Protein AF-A0AAJ1G9G5-F1 (afdb_monomer_lite)

Structure (mmCIF, N/CA/C/O backbone):
data_AF-A0AAJ1G9G5-F1
#
_entry.id   AF-A0AAJ1G9G5-F1
#
loop_
_atom_site.group_PDB
_atom_site.id
_atom_site.type_symbol
_atom_site.label_atom_id
_atom_site.label_alt_id
_atom_site.label_comp_id
_atom_site.label_asym_id
_atom_site.label_entity_id
_atom_site.label_seq_id
_atom_site.pdbx_PDB_ins_code
_atom_site.Cartn_x
_atom_site.Cartn_y
_atom_site.Cartn_z
_atom_site.occupancy
_atom_site.B_iso_or_equiv
_atom_site.auth_seq_id
_atom_site.auth_comp_id
_atom_site.auth_asym_id
_atom_site.auth_atom_id
_atom_site.pdbx_PDB_model_num
ATOM 1 N N . MET A 1 1 ? -1.203 9.449 -7.197 1.00 91.69 1 MET A N 1
ATOM 2 C CA . MET A 1 1 ? -1.660 8.146 -6.645 1.00 91.69 1 MET A CA 1
ATOM 3 C C . MET A 1 1 ? -1.412 8.178 -5.154 1.00 91.69 1 MET A C 1
ATOM 5 O O . MET A 1 1 ? -0.308 8.549 -4.770 1.00 91.69 1 MET A O 1
ATOM 9 N N . LYS A 1 2 ? -2.387 7.817 -4.318 1.00 93.44 2 LYS A N 1
ATOM 10 C CA . LYS A 1 2 ? -2.206 7.851 -2.859 1.00 93.44 2 LYS A CA 1
ATOM 11 C C . LYS A 1 2 ? -1.300 6.702 -2.402 1.00 93.44 2 LYS A C 1
ATOM 13 O O . LYS A 1 2 ? -1.416 5.592 -2.918 1.00 93.44 2 LYS A O 1
ATOM 18 N N . CYS A 1 3 ? -0.415 6.966 -1.448 1.00 96.31 3 CYS A N 1
ATOM 19 C CA . CYS A 1 3 ? 0.530 6.003 -0.894 1.00 96.31 3 CYS A CA 1
ATOM 20 C C . CYS A 1 3 ? 0.310 5.833 0.614 1.00 96.31 3 CYS A C 1
ATOM 22 O O . CYS A 1 3 ? 0.139 6.812 1.341 1.00 96.31 3 CYS A O 1
ATOM 24 N N . ILE A 1 4 ? 0.321 4.584 1.074 1.00 97.38 4 ILE A N 1
ATOM 25 C CA . ILE A 1 4 ? 0.304 4.224 2.493 1.00 97.38 4 ILE A CA 1
ATOM 26 C C . ILE A 1 4 ? 1.540 3.375 2.771 1.00 97.38 4 ILE A C 1
ATOM 28 O O . ILE A 1 4 ? 1.716 2.330 2.141 1.00 97.38 4 ILE A O 1
ATOM 32 N N . SER A 1 5 ? 2.368 3.806 3.717 1.00 97.56 5 SER A N 1
ATOM 33 C CA . SER A 1 5 ? 3.486 3.014 4.228 1.00 97.56 5 SER A CA 1
ATOM 34 C C . SER A 1 5 ? 2.997 2.099 5.345 1.00 97.56 5 SER A C 1
ATOM 36 O O . SER A 1 5 ? 2.204 2.520 6.184 1.00 97.56 5 SER A O 1
ATOM 38 N N . VAL A 1 6 ? 3.469 0.857 5.360 1.00 98.00 6 VAL A N 1
ATOM 39 C CA . VAL A 1 6 ? 3.109 -0.175 6.337 1.00 98.00 6 VAL A CA 1
ATOM 40 C C . VAL A 1 6 ? 4.399 -0.747 6.916 1.00 98.00 6 VAL A C 1
ATOM 42 O O . VAL A 1 6 ? 5.194 -1.364 6.202 1.00 98.00 6 VAL A O 1
ATOM 45 N N . TYR A 1 7 ? 4.621 -0.526 8.208 1.00 96.69 7 TYR A N 1
ATOM 46 C CA . TYR A 1 7 ? 5.881 -0.839 8.881 1.00 96.69 7 TYR A CA 1
ATOM 47 C C . TYR A 1 7 ? 5.863 -2.251 9.465 1.00 96.69 7 TYR A C 1
ATOM 49 O O . TYR A 1 7 ? 5.718 -2.449 10.670 1.00 96.69 7 TYR A O 1
ATOM 57 N N . THR A 1 8 ? 6.001 -3.238 8.585 1.00 95.12 8 THR A N 1
ATOM 58 C CA . THR A 1 8 ? 6.235 -4.638 8.946 1.00 95.12 8 THR A CA 1
ATOM 59 C C . THR A 1 8 ? 7.119 -5.306 7.897 1.00 95.12 8 THR A C 1
ATOM 61 O O . THR A 1 8 ? 7.062 -4.973 6.710 1.00 95.12 8 THR A O 1
ATOM 64 N N . ASN A 1 9 ? 7.939 -6.261 8.331 1.00 92.31 9 ASN A N 1
ATOM 65 C CA . ASN A 1 9 ? 8.713 -7.139 7.454 1.00 92.31 9 ASN A CA 1
ATOM 66 C C . ASN A 1 9 ? 8.093 -8.544 7.334 1.00 92.31 9 ASN A C 1
ATOM 68 O O . ASN A 1 9 ? 8.608 -9.371 6.577 1.00 92.31 9 ASN A O 1
ATOM 72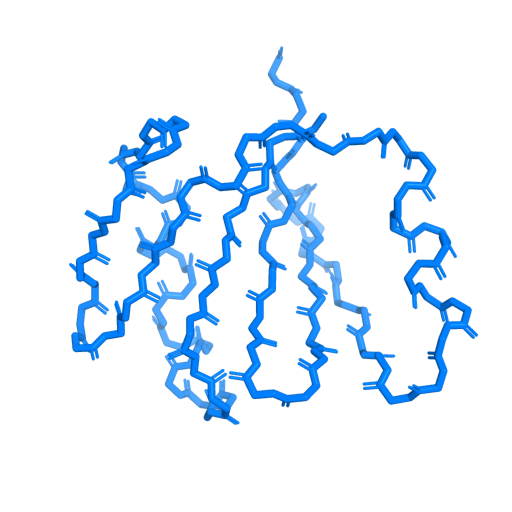 N N . ASP A 1 10 ? 6.994 -8.800 8.047 1.00 94.38 10 ASP A N 1
ATOM 73 C CA . ASP A 1 10 ? 6.270 -10.062 8.022 1.00 94.38 10 ASP A CA 1
ATOM 74 C C . ASP A 1 10 ? 5.216 -10.039 6.907 1.00 94.38 10 ASP A C 1
ATOM 76 O O . ASP A 1 10 ? 4.248 -9.276 6.928 1.00 94.38 10 ASP A O 1
ATOM 80 N N . PHE A 1 11 ? 5.435 -10.877 5.894 1.00 92.12 11 PHE A N 1
ATOM 81 C CA . PHE A 1 11 ? 4.538 -10.988 4.751 1.00 92.12 11 PHE A CA 1
ATOM 82 C C . PHE A 1 11 ? 3.191 -11.623 5.111 1.00 92.12 11 PHE A C 1
ATOM 84 O O . PHE A 1 11 ? 2.183 -11.253 4.509 1.00 92.12 11 PHE A O 1
ATOM 91 N N . GLU A 1 12 ? 3.167 -12.575 6.044 1.00 94.69 12 GLU A N 1
ATOM 92 C CA . GLU A 1 12 ? 1.934 -13.238 6.480 1.00 94.69 12 GLU A CA 1
ATOM 93 C C . GLU A 1 12 ? 1.058 -12.222 7.212 1.00 94.69 12 GLU A C 1
ATOM 95 O O . GLU A 1 12 ? -0.062 -11.959 6.776 1.00 94.69 12 GLU A O 1
ATOM 100 N N . GLN A 1 13 ? 1.639 -11.513 8.186 1.00 95.56 13 GLN A N 1
ATOM 101 C CA . GLN A 1 13 ? 0.957 -10.427 8.890 1.00 95.56 13 GLN A CA 1
ATOM 102 C C . GLN A 1 13 ? 0.440 -9.353 7.926 1.00 95.56 13 GLN A C 1
ATOM 104 O O . GLN A 1 13 ? -0.714 -8.947 8.016 1.00 95.56 13 GLN A O 1
ATOM 109 N N . PHE A 1 14 ? 1.271 -8.892 6.983 1.00 96.12 14 PHE A N 1
ATOM 110 C CA . PHE A 1 14 ? 0.840 -7.913 5.984 1.00 96.12 14 PHE A CA 1
ATOM 111 C C . PHE A 1 14 ? -0.331 -8.431 5.133 1.00 96.12 14 PHE A C 1
ATOM 113 O O . PHE A 1 14 ? -1.285 -7.692 4.876 1.00 96.12 14 PHE A O 1
ATOM 120 N N . SER A 1 15 ? -0.258 -9.689 4.689 1.00 94.00 15 SER A N 1
ATOM 121 C CA . SER A 1 15 ? -1.283 -10.308 3.841 1.00 94.00 15 SER A CA 1
ATOM 122 C C . SER A 1 15 ? -2.626 -10.433 4.554 1.00 94.00 15 SER A C 1
ATOM 124 O O . SER A 1 15 ? -3.659 -10.313 3.898 1.00 94.00 15 SER A O 1
ATOM 126 N N . ASP A 1 16 ? -2.615 -10.604 5.874 1.00 95.75 16 ASP A N 1
ATOM 127 C CA . ASP A 1 16 ? -3.831 -10.678 6.681 1.00 95.75 16 ASP A CA 1
ATOM 128 C C . ASP A 1 16 ? -4.508 -9.306 6.849 1.00 95.75 16 ASP A C 1
ATOM 130 O O . ASP A 1 16 ? -5.736 -9.228 6.910 1.00 95.75 16 ASP A O 1
ATOM 134 N N . ILE A 1 17 ? -3.735 -8.210 6.864 1.00 96.00 17 ILE A N 1
ATOM 135 C CA . ILE A 1 17 ? -4.245 -6.883 7.258 1.00 96.00 17 ILE A CA 1
ATOM 136 C C . ILE A 1 17 ? -4.367 -5.863 6.120 1.00 96.00 17 ILE A C 1
ATOM 138 O O . ILE A 1 17 ? -5.014 -4.829 6.306 1.00 96.00 17 ILE A O 1
ATOM 142 N N . TYR A 1 18 ? -3.767 -6.084 4.942 1.00 95.44 18 TYR A N 1
ATOM 143 C CA . TYR A 1 18 ? -3.727 -5.049 3.893 1.00 95.44 18 TYR A CA 1
ATOM 144 C C . TYR A 1 18 ? -5.128 -4.603 3.437 1.00 95.44 18 TYR A C 1
ATOM 146 O O . TYR A 1 18 ? -5.322 -3.428 3.118 1.00 95.44 18 TYR A O 1
ATOM 154 N N . GLU A 1 19 ? -6.117 -5.503 3.456 1.00 94.75 19 GLU A N 1
ATOM 155 C CA . GLU A 1 19 ? -7.514 -5.175 3.148 1.00 94.75 19 GLU A CA 1
ATOM 156 C C . GLU A 1 19 ? -8.147 -4.255 4.204 1.00 94.75 19 GLU A C 1
ATOM 158 O O . GLU A 1 19 ? -8.907 -3.346 3.866 1.00 94.75 19 GLU A O 1
ATOM 163 N N . ALA A 1 20 ? -7.798 -4.431 5.480 1.00 95.81 20 ALA A N 1
ATOM 164 C CA . ALA A 1 20 ? -8.220 -3.524 6.543 1.00 95.81 20 ALA A CA 1
ATOM 165 C C . ALA A 1 20 ? -7.532 -2.154 6.409 1.00 95.81 20 ALA A C 1
ATOM 167 O O . ALA A 1 20 ? -8.168 -1.113 6.600 1.00 95.81 20 ALA A O 1
ATOM 168 N N . ILE A 1 21 ? -6.254 -2.133 6.011 1.00 96.00 21 ILE A N 1
ATOM 169 C CA . ILE A 1 21 ? -5.491 -0.896 5.792 1.00 96.00 21 ILE A CA 1
ATOM 170 C C . ILE A 1 21 ? -6.126 -0.049 4.682 1.00 96.00 21 ILE A C 1
ATOM 172 O O . ILE A 1 21 ? -6.355 1.141 4.887 1.00 96.00 21 ILE A O 1
ATOM 176 N N . ILE A 1 22 ? -6.477 -0.637 3.531 1.00 93.88 22 ILE A N 1
ATOM 177 C CA . ILE A 1 22 ? -7.093 0.121 2.420 1.00 93.88 22 ILE A CA 1
ATOM 178 C C . ILE A 1 22 ? -8.483 0.676 2.757 1.00 93.88 22 ILE A C 1
ATOM 180 O O . ILE A 1 22 ? -8.903 1.667 2.162 1.00 93.88 22 ILE A O 1
ATOM 184 N N . GLN A 1 23 ? -9.198 0.050 3.696 1.00 93.62 23 GLN A N 1
ATOM 185 C CA . GLN A 1 23 ? -10.504 0.513 4.175 1.00 93.62 23 GLN A CA 1
ATOM 186 C C . GLN A 1 23 ? -10.382 1.543 5.30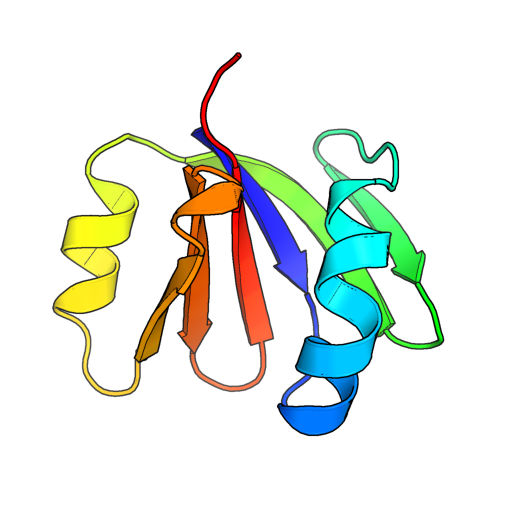2 1.00 93.62 23 GLN A C 1
ATOM 188 O O . GLN A 1 23 ? -11.363 2.205 5.644 1.00 93.62 23 GLN A O 1
ATOM 193 N N . THR A 1 24 ? -9.191 1.693 5.880 1.00 94.12 24 THR A N 1
ATOM 194 C CA . THR A 1 24 ? -8.946 2.607 6.986 1.00 94.12 24 THR A CA 1
ATOM 195 C C . THR A 1 24 ? -8.790 4.037 6.463 1.00 94.12 24 THR A C 1
ATOM 197 O O . THR A 1 24 ? -7.881 4.315 5.679 1.00 94.12 24 THR A O 1
ATOM 20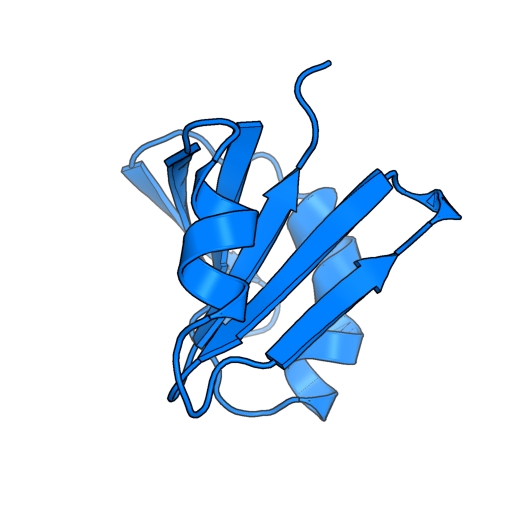0 N N . PRO A 1 25 ? -9.633 4.988 6.910 1.00 92.12 25 PRO A N 1
ATOM 201 C CA . PRO A 1 25 ? -9.402 6.398 6.638 1.00 92.12 25 PRO A CA 1
ATOM 202 C C . PRO A 1 25 ? -8.073 6.824 7.266 1.00 92.12 25 PRO A C 1
ATOM 204 O O . PRO A 1 25 ? -7.870 6.625 8.464 1.00 92.12 25 PRO A O 1
ATOM 207 N N . LEU A 1 26 ? -7.196 7.382 6.435 1.00 94.25 26 LEU A N 1
ATOM 208 C CA . LEU A 1 26 ? -5.865 7.854 6.806 1.00 94.25 26 LEU A CA 1
ATOM 209 C C . LEU A 1 26 ? -5.546 9.110 5.988 1.00 94.25 26 LEU A C 1
ATOM 211 O O . LEU A 1 26 ? -5.654 9.078 4.754 1.00 94.25 26 LEU A O 1
ATOM 215 N N . GLN A 1 27 ? -5.217 10.207 6.657 1.00 94.81 27 GLN A N 1
ATOM 216 C CA . GLN A 1 27 ? -4.822 11.479 6.053 1.00 94.81 27 GLN A CA 1
ATOM 217 C C . GLN A 1 27 ? -3.325 11.490 5.727 1.00 94.81 27 GLN A C 1
ATOM 219 O O . GLN A 1 27 ? -2.573 10.620 6.157 1.00 94.81 27 GLN A O 1
ATOM 224 N N . GLU A 1 28 ? -2.899 12.458 4.919 1.00 95.62 28 GLU A N 1
ATOM 225 C CA . GLU A 1 28 ? -1.473 12.729 4.734 1.00 95.62 28 GLU A CA 1
ATOM 226 C C . GLU A 1 28 ? -0.851 13.148 6.069 1.00 95.62 28 GLU A C 1
ATOM 228 O O . GLU A 1 28 ? -1.491 13.847 6.856 1.00 95.62 28 GLU A O 1
ATOM 233 N N . ASP A 1 29 ? 0.367 12.676 6.328 1.00 96.06 29 ASP A N 1
ATOM 234 C CA . ASP A 1 29 ? 1.095 12.888 7.582 1.00 96.06 29 ASP A CA 1
ATOM 235 C C . ASP A 1 29 ? 0.415 12.313 8.841 1.00 96.06 29 ASP A C 1
ATOM 237 O O . ASP A 1 29 ? 0.799 12.635 9.967 1.00 96.06 29 ASP A O 1
ATOM 241 N N . GLU A 1 30 ? -0.571 11.427 8.674 1.00 97.44 30 GLU A N 1
ATOM 242 C CA . GLU A 1 30 ? -1.208 10.705 9.776 1.00 97.44 30 GLU A CA 1
ATOM 243 C C . GLU A 1 30 ? -0.551 9.336 9.987 1.00 97.44 30 GLU A C 1
ATOM 245 O O . GLU A 1 30 ? -0.371 8.564 9.042 1.00 97.44 30 GLU A O 1
ATOM 250 N N . GLU A 1 31 ? -0.247 9.014 11.245 1.00 97.44 31 GLU A N 1
ATOM 251 C CA . GLU A 1 31 ? 0.129 7.671 11.686 1.00 97.44 31 GLU A CA 1
ATOM 252 C C . GLU A 1 31 ? -1.032 7.001 12.419 1.00 97.44 31 GLU A C 1
ATOM 254 O O . GLU A 1 31 ? -1.733 7.624 13.222 1.00 97.44 31 GLU A O 1
ATOM 259 N N . LYS A 1 32 ? -1.211 5.702 12.180 1.00 98.00 32 LYS A N 1
ATOM 260 C CA . LYS A 1 32 ? -2.230 4.897 12.850 1.00 98.00 32 LYS A CA 1
ATOM 261 C C . LYS A 1 32 ? -1.746 3.471 13.056 1.00 98.00 32 LYS A C 1
ATOM 263 O O . LYS A 1 32 ? -0.941 2.969 12.282 1.00 98.00 32 LYS A O 1
ATOM 268 N N . GLU A 1 33 ? -2.269 2.807 14.076 1.00 97.62 33 GLU A N 1
ATOM 269 C CA . GLU A 1 33 ? -2.039 1.381 14.299 1.00 97.62 33 GLU A CA 1
ATOM 270 C C . GLU A 1 33 ? -3.225 0.565 13.761 1.00 97.62 33 GLU A C 1
ATOM 272 O O . GLU A 1 33 ? -4.386 0.869 14.056 1.00 97.62 33 GLU A O 1
ATOM 277 N N . VAL A 1 34 ? -2.932 -0.468 12.970 1.00 97.00 34 VAL A N 1
ATOM 278 C CA . VAL A 1 34 ? -3.890 -1.466 12.480 1.00 97.00 34 VAL A CA 1
ATOM 279 C C . VAL A 1 34 ? -3.358 -2.838 12.867 1.00 97.00 34 VAL A C 1
ATOM 281 O O . VAL A 1 34 ? -2.314 -3.257 12.382 1.00 97.00 34 VAL A O 1
ATOM 284 N N . GLU A 1 35 ? -4.062 -3.514 13.776 1.00 94.50 35 GLU A N 1
ATOM 285 C CA . GLU A 1 35 ? -3.720 -4.871 14.237 1.00 94.50 35 GLU A CA 1
ATOM 286 C C . GLU A 1 35 ? -2.259 -5.024 14.712 1.00 94.50 35 GLU A C 1
ATOM 288 O O . GLU A 1 35 ? -1.582 -6.009 14.425 1.00 94.50 35 GLU A O 1
ATOM 293 N N . GLY A 1 36 ? -1.753 -4.029 15.449 1.00 94.69 36 GLY A N 1
ATOM 294 C CA . GLY A 1 36 ? -0.376 -4.020 15.952 1.00 94.69 36 GLY A CA 1
ATOM 295 C C . GLY A 1 36 ? 0.678 -3.583 14.931 1.00 94.69 36 GLY A C 1
ATOM 296 O O . GLY A 1 36 ? 1.861 -3.554 15.266 1.00 94.69 36 GLY A O 1
ATOM 297 N N . VAL A 1 37 ? 0.277 -3.232 13.704 1.00 96.94 37 VAL A N 1
ATOM 298 C CA . VAL A 1 37 ? 1.165 -2.714 12.657 1.00 96.94 37 VAL A CA 1
ATOM 299 C C . VAL A 1 37 ? 0.936 -1.223 12.468 1.00 96.94 37 VAL A C 1
ATOM 301 O O . VAL A 1 37 ? -0.189 -0.763 12.274 1.00 96.94 37 VAL A O 1
ATOM 304 N N . MET A 1 38 ? 2.025 -0.460 12.487 1.00 97.81 38 MET A N 1
ATOM 305 C CA . MET A 1 38 ? 1.976 0.969 12.204 1.00 97.81 38 MET A CA 1
ATOM 306 C C . MET A 1 38 ? 1.824 1.214 10.704 1.00 97.81 38 MET A C 1
ATOM 308 O O . MET A 1 38 ? 2.566 0.661 9.886 1.00 97.81 38 MET A O 1
ATOM 312 N N . ILE A 1 39 ? 0.885 2.088 10.358 1.00 98.00 39 ILE A N 1
ATOM 313 C CA . ILE A 1 39 ? 0.684 2.610 9.011 1.00 98.00 39 ILE A CA 1
ATOM 314 C C . ILE A 1 39 ? 0.832 4.127 9.006 1.00 98.00 39 ILE A C 1
ATOM 316 O O . ILE A 1 39 ? 0.504 4.794 9.988 1.00 98.00 39 ILE A O 1
ATOM 320 N N . TYR A 1 40 ? 1.298 4.668 7.885 1.00 98.06 40 TYR A N 1
ATOM 321 C CA . TYR A 1 40 ? 1.509 6.100 7.703 1.00 98.06 40 TYR A CA 1
ATOM 322 C C . TYR A 1 40 ? 1.001 6.573 6.343 1.00 98.06 40 TYR A C 1
ATOM 324 O O . TYR A 1 40 ? 1.256 5.949 5.306 1.00 98.06 40 TYR A O 1
ATOM 332 N N . GLY A 1 41 ? 0.275 7.688 6.346 1.00 97.31 41 GLY A N 1
ATOM 333 C CA . GLY A 1 41 ? -0.228 8.332 5.143 1.00 97.31 41 GLY A CA 1
ATOM 334 C C . GLY A 1 41 ? 0.870 9.121 4.445 1.00 97.31 41 GLY A C 1
ATOM 335 O O . GLY A 1 41 ? 0.993 10.324 4.643 1.00 97.31 41 GLY A O 1
ATOM 336 N N . ALA A 1 42 ? 1.621 8.458 3.568 1.00 94.75 42 ALA A N 1
ATOM 337 C CA . ALA A 1 42 ? 2.753 9.037 2.841 1.00 94.75 42 ALA A CA 1
ATOM 338 C C . ALA A 1 42 ? 2.367 10.041 1.731 1.00 94.75 42 ALA A C 1
ATOM 340 O O . ALA A 1 42 ? 3.208 10.408 0.910 1.00 94.75 42 ALA A O 1
ATOM 341 N N . GLY A 1 43 ? 1.098 10.455 1.671 1.00 93.75 43 GLY A N 1
ATOM 342 C CA . GLY A 1 43 ? 0.593 11.407 0.686 1.00 93.75 43 GLY A CA 1
ATOM 343 C C . GLY A 1 43 ? 0.510 10.821 -0.723 1.00 93.75 43 GLY A C 1
ATOM 344 O O . GLY A 1 43 ? 0.125 9.664 -0.925 1.00 93.75 43 GLY A O 1
ATOM 345 N N . GLU A 1 44 ? 0.832 11.640 -1.720 1.00 94.19 44 GLU A N 1
ATOM 346 C CA . GLU A 1 44 ? 0.758 11.263 -3.129 1.00 94.19 44 GLU A CA 1
ATOM 347 C C . GLU A 1 44 ? 2.129 10.951 -3.734 1.00 94.19 44 GLU A C 1
ATOM 349 O O . GLU A 1 44 ? 3.105 11.682 -3.571 1.00 94.19 44 GLU A O 1
ATOM 354 N N . VAL A 1 45 ? 2.182 9.885 -4.532 1.00 93.62 45 VAL A N 1
ATOM 355 C CA . VAL A 1 45 ? 3.344 9.533 -5.351 1.00 93.62 45 VAL A CA 1
ATOM 356 C C . VAL A 1 45 ? 3.063 9.764 -6.840 1.00 93.62 45 VAL A C 1
ATOM 358 O O . VAL A 1 45 ? 1.938 9.540 -7.312 1.00 93.62 45 VAL A O 1
ATOM 361 N N . PRO A 1 46 ? 4.081 10.179 -7.622 1.00 93.44 46 PRO A N 1
ATOM 362 C CA . PRO A 1 46 ? 3.924 10.415 -9.053 1.00 93.44 46 PRO A CA 1
ATOM 363 C C . PRO A 1 46 ? 3.702 9.103 -9.819 1.00 93.44 46 PRO A C 1
ATOM 365 O O . PRO A 1 46 ? 4.196 8.051 -9.420 1.00 93.44 46 PRO A O 1
ATOM 368 N N . ALA A 1 47 ? 3.054 9.170 -10.987 1.00 87.00 47 ALA A N 1
ATOM 369 C CA . ALA A 1 47 ? 2.728 7.997 -11.817 1.00 87.00 47 ALA A CA 1
ATOM 370 C C . ALA A 1 47 ? 3.929 7.064 -12.092 1.00 87.00 47 ALA A C 1
ATOM 372 O O . ALA A 1 47 ? 3.829 5.845 -11.990 1.00 87.00 47 ALA A O 1
ATOM 373 N N . GLN A 1 48 ? 5.098 7.647 -12.364 1.00 91.94 48 GLN A N 1
ATOM 374 C CA . GLN A 1 48 ? 6.354 6.934 -12.640 1.00 91.94 48 GLN A CA 1
ATOM 375 C C . GLN A 1 48 ? 7.009 6.273 -11.410 1.00 91.94 48 GLN A C 1
ATOM 377 O O . GLN A 1 48 ? 8.065 5.650 -11.537 1.00 91.94 48 GLN A O 1
ATOM 382 N N . TYR A 1 49 ? 6.460 6.450 -10.205 1.00 93.38 49 TYR A N 1
ATOM 383 C CA . TYR A 1 49 ? 7.063 5.954 -8.967 1.00 93.38 49 TYR A CA 1
ATOM 384 C C . TYR A 1 49 ? 7.189 4.426 -8.964 1.00 93.38 49 TYR 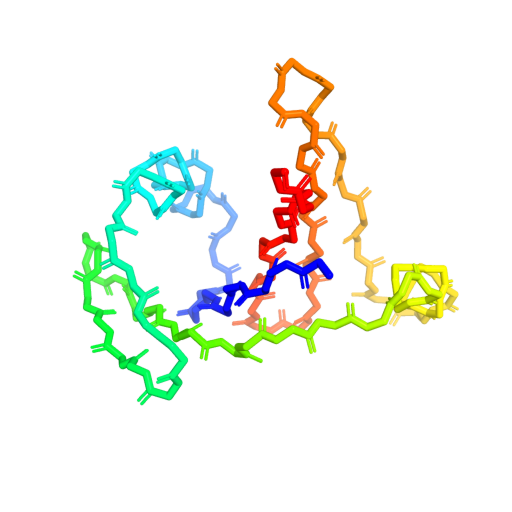A C 1
ATOM 386 O O . TYR A 1 49 ? 8.279 3.897 -8.739 1.00 93.38 49 TYR A O 1
ATOM 394 N N . VAL A 1 50 ? 6.111 3.721 -9.323 1.00 92.50 50 VAL A N 1
ATOM 395 C CA . VAL A 1 50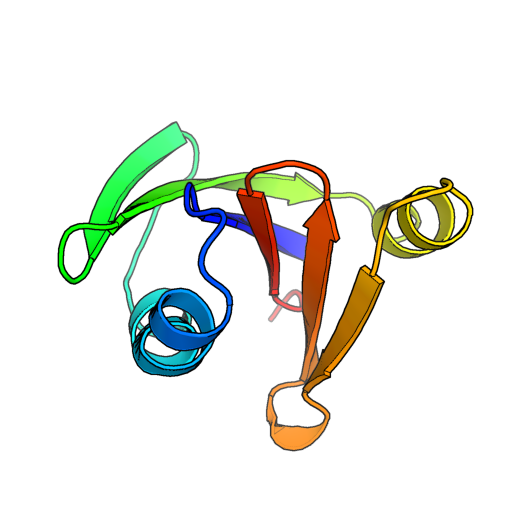 ? 6.089 2.251 -9.410 1.00 92.50 50 VAL A CA 1
ATOM 396 C C . VAL A 1 50 ? 7.134 1.737 -10.400 1.00 92.50 50 VAL A C 1
ATOM 398 O O . VAL A 1 50 ? 7.846 0.775 -10.104 1.00 92.50 50 VAL A O 1
ATOM 401 N N . ASP A 1 51 ? 7.264 2.390 -11.557 1.00 93.31 51 ASP A N 1
ATOM 402 C CA . ASP A 1 51 ? 8.223 1.993 -12.591 1.00 93.31 51 ASP A CA 1
ATOM 403 C C . ASP A 1 51 ? 9.667 2.139 -12.110 1.00 93.31 51 ASP A C 1
ATOM 405 O O . ASP A 1 51 ? 10.495 1.258 -12.350 1.00 93.31 51 ASP A O 1
ATOM 409 N N . ARG A 1 52 ? 9.965 3.216 -11.371 1.00 94.56 52 ARG A N 1
ATOM 410 C CA . ARG A 1 52 ? 11.280 3.427 -10.748 1.00 94.56 52 ARG A CA 1
ATOM 411 C C . ARG A 1 52 ? 11.562 2.387 -9.667 1.00 94.56 52 ARG A C 1
ATOM 413 O O . ARG A 1 52 ? 12.670 1.857 -9.612 1.00 94.56 52 ARG A O 1
ATOM 420 N N . MET A 1 53 ? 10.579 2.083 -8.821 1.00 94.69 53 MET A N 1
ATOM 421 C CA . MET A 1 53 ? 10.740 1.122 -7.726 1.00 94.69 53 MET A CA 1
ATOM 422 C C . MET A 1 53 ? 10.952 -0.301 -8.242 1.00 94.69 53 MET A C 1
ATOM 424 O O . MET A 1 53 ? 11.851 -0.987 -7.765 1.00 94.69 53 MET A O 1
ATOM 428 N N . ARG A 1 54 ? 10.234 -0.710 -9.293 1.00 92.88 54 ARG A N 1
ATOM 429 C CA . ARG A 1 54 ? 10.405 -2.024 -9.933 1.00 92.88 54 ARG A CA 1
ATOM 430 C C . ARG A 1 54 ? 11.825 -2.275 -10.459 1.00 92.88 54 ARG A C 1
ATOM 432 O O . ARG A 1 54 ? 12.243 -3.423 -10.559 1.00 92.88 54 ARG A O 1
ATOM 439 N N . GLN A 1 55 ? 12.558 -1.226 -10.829 1.00 95.38 55 GLN A N 1
ATOM 440 C CA . GLN A 1 55 ? 13.930 -1.349 -11.335 1.00 95.38 55 GLN A CA 1
ATOM 441 C C . GLN A 1 55 ? 14.966 -1.563 -10.219 1.00 95.38 55 GLN A C 1
ATOM 443 O O . GLN A 1 55 ? 16.099 -1.960 -10.503 1.00 95.38 55 GLN A O 1
ATOM 448 N N . LYS A 1 56 ? 14.613 -1.297 -8.956 1.00 94.75 56 LYS A N 1
ATOM 449 C CA . LYS A 1 56 ? 15.523 -1.458 -7.820 1.00 94.75 56 LYS A CA 1
ATOM 450 C C . LYS A 1 56 ? 15.647 -2.932 -7.431 1.00 94.75 56 LYS A C 1
ATOM 452 O O . LYS A 1 56 ? 14.665 -3.665 -7.347 1.00 94.75 56 LYS A O 1
ATOM 457 N N . ARG A 1 57 ? 16.876 -3.365 -7.138 1.00 92.44 57 ARG A N 1
ATOM 458 C CA . ARG A 1 57 ? 17.128 -4.700 -6.575 1.00 92.44 57 ARG A CA 1
ATOM 459 C C . ARG A 1 57 ? 16.522 -4.795 -5.176 1.00 92.44 57 ARG A C 1
ATOM 461 O O . ARG A 1 57 ? 16.655 -3.858 -4.398 1.00 92.44 57 ARG A O 1
ATOM 468 N N . GLY A 1 58 ? 15.909 -5.934 -4.865 1.00 89.88 58 GLY A N 1
ATOM 469 C CA . GLY A 1 58 ? 15.290 -6.174 -3.558 1.00 89.88 58 GLY A CA 1
ATOM 470 C C . GLY A 1 58 ? 13.909 -5.541 -3.381 1.00 89.88 58 GLY A C 1
ATOM 471 O O . GLY A 1 58 ? 13.371 -5.605 -2.283 1.00 89.88 58 GLY A O 1
ATOM 472 N N . VAL A 1 59 ? 13.335 -4.955 -4.438 1.00 94.88 59 VAL A N 1
ATOM 473 C CA . VAL A 1 59 ? 11.936 -4.520 -4.443 1.00 94.88 59 VAL A CA 1
ATOM 474 C C . VAL A 1 59 ? 11.084 -5.588 -5.113 1.00 94.88 59 VAL A C 1
ATOM 476 O O . VAL A 1 59 ? 11.344 -5.972 -6.257 1.00 94.88 59 VAL A O 1
ATOM 479 N N . VAL A 1 60 ? 10.044 -6.038 -4.420 1.00 93.81 60 VAL A N 1
ATOM 480 C CA . VAL A 1 60 ? 9.006 -6.898 -4.994 1.00 93.81 60 VAL A CA 1
ATOM 481 C C . VAL A 1 60 ? 7.789 -6.039 -5.304 1.00 93.81 60 VAL A C 1
ATOM 483 O O . VAL A 1 60 ? 7.390 -5.201 -4.501 1.00 93.81 60 VAL A O 1
ATOM 486 N N . VAL A 1 61 ? 7.210 -6.232 -6.490 1.00 94.56 61 VAL A N 1
ATOM 487 C CA . VAL A 1 61 ? 6.017 -5.505 -6.936 1.00 94.56 61 VAL A CA 1
ATOM 488 C C . VAL A 1 61 ? 4.887 -6.493 -7.167 1.00 94.56 61 VAL A C 1
ATOM 490 O O . VAL A 1 61 ? 4.955 -7.318 -8.079 1.00 94.56 61 VAL A O 1
ATOM 493 N N . MET A 1 62 ? 3.823 -6.358 -6.386 1.00 94.25 62 MET A N 1
ATOM 494 C CA . MET A 1 62 ? 2.584 -7.114 -6.523 1.00 94.25 62 MET A CA 1
ATOM 495 C C . MET A 1 62 ? 1.458 -6.197 -6.999 1.00 94.25 62 MET A C 1
ATOM 497 O O . MET A 1 62 ? 1.385 -5.031 -6.624 1.00 94.25 62 MET A O 1
ATOM 501 N N . LYS A 1 63 ? 0.574 -6.711 -7.858 1.00 93.19 63 LYS A N 1
ATOM 502 C CA . LYS A 1 63 ? -0.613 -5.986 -8.333 1.00 93.19 63 LYS A CA 1
ATOM 503 C C . LYS A 1 63 ? -1.860 -6.774 -7.971 1.00 93.19 63 LYS A C 1
ATOM 505 O O . LYS A 1 63 ? -1.994 -7.914 -8.416 1.00 93.19 63 LYS A O 1
ATOM 510 N N . VAL A 1 64 ? -2.779 -6.150 -7.241 1.00 91.81 64 VAL A N 1
ATOM 511 C CA . VAL A 1 64 ? -4.083 -6.741 -6.918 1.00 91.81 64 VAL A CA 1
ATOM 512 C C . VAL A 1 64 ? -5.086 -6.207 -7.933 1.00 91.81 64 VAL A C 1
ATOM 514 O O . VAL A 1 64 ? -5.548 -5.072 -7.836 1.00 91.81 64 VAL A O 1
ATOM 517 N N . LYS A 1 65 ? -5.349 -7.004 -8.975 1.00 87.19 65 LYS A N 1
ATOM 518 C CA . LYS A 1 65 ? -6.103 -6.564 -10.162 1.00 87.19 65 LYS A CA 1
ATOM 519 C C . LYS A 1 65 ? -7.516 -6.102 -9.824 1.00 87.19 65 LYS A C 1
ATOM 521 O O . LYS A 1 65 ? -7.937 -5.078 -10.347 1.00 87.19 65 LYS A O 1
ATOM 526 N N . ASP A 1 66 ? -8.192 -6.827 -8.940 1.00 88.31 66 ASP A N 1
ATOM 527 C CA . ASP A 1 66 ? -9.597 -6.580 -8.604 1.00 88.31 66 ASP A CA 1
ATOM 528 C C . ASP A 1 66 ? -9.797 -5.247 -7.873 1.00 88.31 66 ASP A C 1
ATOM 530 O O . ASP A 1 66 ? -10.854 -4.634 -7.976 1.00 88.31 66 ASP A O 1
ATOM 534 N N . LEU A 1 67 ? -8.752 -4.766 -7.194 1.00 86.94 67 LEU A N 1
ATOM 535 C CA . LEU A 1 67 ? -8.757 -3.512 -6.442 1.00 86.94 67 LEU A CA 1
ATOM 536 C C . LEU A 1 67 ? -7.987 -2.386 -7.148 1.00 86.94 67 LEU A C 1
ATOM 538 O O . LEU A 1 67 ? -7.972 -1.254 -6.676 1.00 86.94 67 LEU A O 1
ATOM 542 N N . GLY A 1 68 ? -7.303 -2.682 -8.257 1.00 90.88 68 GLY A N 1
ATOM 543 C CA . GLY A 1 68 ? -6.465 -1.713 -8.966 1.00 90.88 68 GLY A CA 1
ATOM 544 C C . GLY A 1 68 ? -5.257 -1.201 -8.168 1.00 90.88 68 GLY A C 1
ATOM 545 O O . GLY A 1 68 ? -4.633 -0.227 -8.586 1.00 90.88 68 GLY A O 1
ATOM 546 N N . ILE A 1 69 ? -4.904 -1.837 -7.046 1.00 93.75 69 ILE A N 1
ATOM 547 C CA . ILE A 1 69 ? -3.807 -1.396 -6.172 1.00 93.75 69 ILE A CA 1
ATOM 548 C C . ILE A 1 69 ? -2.476 -2.048 -6.550 1.00 93.75 69 ILE A C 1
ATOM 550 O O . ILE A 1 69 ? -2.414 -3.160 -7.095 1.00 93.75 69 ILE A O 1
ATOM 554 N N . THR A 1 70 ? -1.387 -1.355 -6.229 1.00 95.69 70 THR A N 1
ATOM 555 C CA . THR A 1 70 ? -0.023 -1.885 -6.336 1.00 95.69 70 THR A CA 1
ATOM 556 C C . THR A 1 70 ? 0.609 -1.938 -4.955 1.00 95.69 70 THR A C 1
ATOM 558 O O . THR A 1 70 ? 0.591 -0.949 -4.237 1.00 95.69 70 THR A O 1
ATOM 561 N N . ILE A 1 71 ? 1.192 -3.081 -4.608 1.00 96.56 71 ILE A N 1
ATOM 562 C CA . ILE A 1 71 ? 1.914 -3.294 -3.358 1.00 96.56 71 ILE A CA 1
ATOM 563 C C . ILE A 1 71 ? 3.401 -3.399 -3.685 1.00 96.56 71 ILE A C 1
ATOM 565 O O . ILE A 1 71 ? 3.798 -4.172 -4.564 1.00 96.56 71 ILE A O 1
ATOM 569 N N . LEU A 1 72 ? 4.219 -2.616 -2.991 1.00 96.44 72 LEU A N 1
ATOM 570 C CA . LEU A 1 72 ? 5.673 -2.691 -3.059 1.00 96.44 72 LEU A CA 1
ATOM 571 C C . LEU A 1 72 ? 6.193 -3.239 -1.735 1.00 96.44 72 LEU A C 1
ATOM 573 O O . LEU A 1 72 ? 5.882 -2.682 -0.693 1.00 96.44 72 LEU A O 1
ATOM 577 N N . GLN A 1 73 ? 7.010 -4.285 -1.767 1.00 95.12 73 GLN A N 1
ATOM 578 C CA . GLN A 1 73 ? 7.795 -4.710 -0.609 1.00 95.12 73 GLN A CA 1
ATOM 579 C C . GLN A 1 73 ? 9.237 -4.266 -0.825 1.00 95.12 73 GLN A C 1
ATOM 581 O O . GLN A 1 73 ? 9.824 -4.577 -1.868 1.00 95.12 73 GLN A O 1
ATOM 586 N N . HIS A 1 74 ? 9.827 -3.575 0.150 1.00 91.50 74 HIS A N 1
ATOM 587 C CA . HIS A 1 74 ? 11.252 -3.259 0.124 1.00 91.50 74 HIS A CA 1
ATOM 588 C C . HIS A 1 74 ? 11.826 -3.123 1.533 1.00 91.50 74 HIS A C 1
ATOM 590 O O . HIS A 1 74 ? 11.325 -2.364 2.354 1.00 91.50 74 HIS A O 1
ATOM 596 N N . GLY A 1 75 ? 12.899 -3.868 1.810 1.00 88.06 75 GLY A N 1
ATOM 597 C CA . GLY A 1 75 ? 13.497 -3.903 3.145 1.00 88.06 75 GLY A CA 1
ATOM 598 C C . GLY A 1 75 ? 12.515 -4.440 4.187 1.00 88.06 75 GLY A C 1
ATOM 599 O O . GLY A 1 75 ? 12.074 -5.581 4.079 1.00 88.06 75 GLY A O 1
ATOM 600 N N . GLU A 1 76 ? 12.188 -3.609 5.174 1.00 90.19 76 GLU A N 1
ATOM 601 C CA . GLU A 1 76 ? 11.332 -3.949 6.320 1.00 90.19 76 GLU A CA 1
ATOM 602 C C . GLU A 1 76 ? 9.978 -3.221 6.295 1.00 90.19 76 GLU A C 1
ATOM 604 O O . GLU A 1 76 ? 9.377 -2.971 7.337 1.00 90.19 76 GLU A O 1
ATOM 609 N N . GLN A 1 77 ? 9.517 -2.831 5.105 1.00 94.62 77 GLN A N 1
ATOM 610 C CA . GLN A 1 77 ? 8.234 -2.157 4.934 1.00 94.62 77 GLN A CA 1
ATOM 611 C C . GLN A 1 77 ? 7.525 -2.580 3.649 1.00 94.62 77 GLN A C 1
ATOM 613 O O . GLN A 1 77 ? 8.145 -2.995 2.657 1.00 94.62 77 GLN A O 1
ATOM 618 N N . PHE A 1 78 ? 6.212 -2.384 3.664 1.00 97.75 78 PHE A N 1
ATOM 619 C CA . PHE A 1 78 ? 5.360 -2.438 2.489 1.00 97.75 78 PHE A CA 1
ATOM 620 C C . PHE A 1 78 ? 4.818 -1.044 2.169 1.00 97.75 78 PHE A C 1
ATOM 622 O O . PHE A 1 78 ? 4.606 -0.222 3.054 1.00 97.75 78 PHE A O 1
ATOM 629 N N . GLU A 1 79 ? 4.559 -0.786 0.893 1.00 97.38 79 GLU A N 1
ATOM 630 C CA . GLU A 1 79 ? 3.829 0.392 0.433 1.00 97.38 79 GLU A CA 1
ATOM 631 C C . GLU A 1 79 ? 2.607 -0.058 -0.357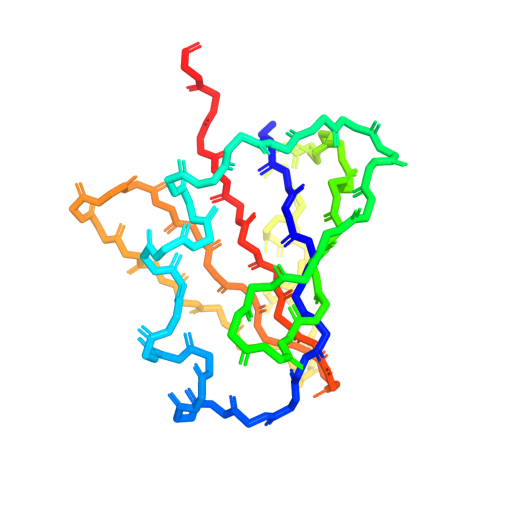 1.00 97.38 79 GLU A C 1
ATOM 633 O O . GLU A 1 79 ? 2.724 -0.848 -1.298 1.00 97.38 79 GLU A O 1
ATOM 638 N N . ILE A 1 80 ? 1.441 0.469 0.005 1.00 96.81 80 ILE A N 1
ATOM 639 C CA . ILE A 1 80 ? 0.195 0.278 -0.730 1.00 96.81 80 ILE A CA 1
ATOM 640 C C . ILE A 1 80 ? -0.069 1.541 -1.543 1.00 96.81 80 ILE A C 1
ATOM 642 O O . ILE A 1 80 ? -0.313 2.618 -1.000 1.00 96.81 80 ILE A O 1
ATOM 646 N N . ILE A 1 81 ? -0.042 1.396 -2.863 1.00 96.31 81 ILE A N 1
ATOM 647 C CA . ILE A 1 81 ? -0.328 2.465 -3.813 1.00 96.31 81 ILE A CA 1
ATOM 648 C C . ILE A 1 81 ? -1.752 2.282 -4.319 1.00 96.31 81 ILE A C 1
ATOM 650 O O . ILE A 1 81 ? -2.067 1.318 -5.027 1.00 96.31 81 ILE A O 1
ATOM 654 N N . LEU A 1 82 ? -2.592 3.238 -3.947 1.00 93.56 82 LEU A N 1
ATOM 655 C CA . LEU A 1 82 ? -3.990 3.330 -4.322 1.00 93.56 82 LEU A CA 1
ATOM 656 C C . LEU A 1 82 ? -4.119 4.185 -5.595 1.00 93.56 82 LEU A C 1
ATOM 658 O O . LEU A 1 82 ? -3.459 5.230 -5.706 1.00 93.56 82 LEU A O 1
ATOM 662 N N . PRO A 1 83 ? -4.956 3.776 -6.563 1.00 87.50 83 PRO A N 1
ATOM 663 C CA . PRO A 1 83 ? -5.265 4.618 -7.713 1.00 87.50 83 PRO A CA 1
ATOM 664 C C . PRO A 1 83 ? -5.913 5.934 -7.254 1.00 87.50 83 PRO A C 1
ATOM 666 O O . PRO A 1 83 ? -6.554 5.991 -6.205 1.00 87.50 83 PRO A O 1
ATOM 669 N N . GLU A 1 84 ? -5.730 7.001 -8.034 1.00 75.88 84 GLU A N 1
ATOM 670 C CA . GLU A 1 84 ? -6.554 8.207 -7.883 1.00 75.88 84 GLU A CA 1
ATOM 671 C C . GLU A 1 84 ? -8.004 7.846 -8.236 1.00 75.88 84 GLU A C 1
ATOM 673 O O . GLU A 1 84 ? -8.229 7.144 -9.226 1.00 75.88 84 GLU A O 1
ATOM 678 N N . GLN A 1 85 ? -8.958 8.253 -7.392 1.00 58.88 85 GLN A N 1
ATOM 679 C CA . GLN A 1 85 ? -10.390 8.161 -7.703 1.00 58.88 85 GLN A CA 1
ATOM 680 C C . GLN A 1 85 ? -10.786 9.230 -8.718 1.00 58.88 85 GLN A C 1
ATOM 682 O O . GLN A 1 85 ? -10.295 10.373 -8.579 1.00 58.88 85 GLN A O 1
#

Radius of gyration: 11.92 Å; chains: 1; bounding box: 28×26×29 Å

Secondary structure (DSSP, 8-state):
-EEEEEE---HHHHHHHHHHHHHS---TT-EEEETTEEEEEEEE--TTHHHHHHTSTTEEEEEEGGGTEEEEEETTEEEEEEPP-

Foldseek 3Di:
DWKKKKQAQDPVVCVVCVVVVVVDDADAQDWDDDPNIIMHGPGDDDPCPLVVQVPDPQWDWDADPVQRWIWIDHDGMIMIHHDDD

pLDDT: mean 93.68, std 5.05, range [58.88, 98.06]

Sequence (85 aa):
MKCISVYTNDFEQFSDIYEAIIQTPLQEDEEKEVEGVMIYGAGEVPAQYVDRMRQKRGVVVMKVKDLGITILQHGEQFEIILPEQ

Organism: Paenibacillus thiaminolyticus (NCBI:txid49283)